Protein AF-A0A9J5Z6A1-F1 (afdb_monomer_lite)

Secondary structure (DSSP, 8-state):
------PPP------------EEEETTEEEEEETTTTEEEEEETTTTEEEEEEE--S----TTS----EEEETTEEEE-

Radius of gyration: 18.21 Å; chains: 1; bounding box: 35×62×35 Å

pLDDT: mean 71.54, std 16.41, range [38.72, 91.31]

InterPro domains:
  IPR052439 F-box/kelch-repeat domain-containing protein [PTHR46122] (11-78)

Structure (mmCIF, N/CA/C/O backbone):
data_AF-A0A9J5Z6A1-F1
#
_entry.id   AF-A0A9J5Z6A1-F1
#
loop_
_atom_site.group_PDB
_atom_site.id
_atom_site.type_symbol
_atom_site.label_atom_id
_atom_site.label_alt_id
_atom_site.label_comp_id
_atom_site.label_asym_id
_atom_site.label_entity_id
_atom_site.label_seq_id
_atom_site.pdbx_PDB_ins_code
_atom_site.Cartn_x
_atom_site.Cartn_y
_atom_site.Cartn_z
_atom_site.occupancy
_atom_site.B_iso_or_equiv
_atom_site.auth_seq_id
_atom_site.auth_comp_id
_atom_site.auth_asym_id
_atom_site.auth_atom_id
_atom_site.pdbx_PDB_model_num
ATOM 1 N N . MET A 1 1 ? 20.863 53.081 -3.565 1.00 38.72 1 MET A N 1
ATOM 2 C CA . MET A 1 1 ? 19.828 52.102 -3.175 1.00 38.72 1 MET A CA 1
ATOM 3 C C . MET A 1 1 ? 19.856 50.981 -4.200 1.00 38.72 1 MET A C 1
ATOM 5 O O . MET A 1 1 ? 19.602 51.264 -5.361 1.00 38.72 1 MET A O 1
ATOM 9 N N . SER A 1 2 ? 20.256 49.767 -3.818 1.00 46.75 2 SER A N 1
ATOM 10 C CA . SER A 1 2 ? 20.343 48.619 -4.738 1.00 46.75 2 SER A CA 1
ATOM 11 C C . SER A 1 2 ? 19.142 47.696 -4.520 1.00 46.75 2 SER A C 1
ATOM 13 O O . SER A 1 2 ? 18.845 47.410 -3.357 1.00 46.75 2 SER A O 1
ATOM 15 N N . PRO A 1 3 ? 18.441 47.221 -5.566 1.00 49.09 3 PRO A N 1
ATOM 16 C CA . PRO A 1 3 ? 17.300 46.349 -5.365 1.00 49.09 3 PRO A CA 1
ATOM 17 C C . PRO A 1 3 ? 17.728 44.903 -5.081 1.00 49.09 3 PRO A C 1
ATOM 19 O O . PRO A 1 3 ? 18.611 44.333 -5.718 1.00 49.09 3 PRO A O 1
ATOM 22 N N . VAL A 1 4 ? 17.055 44.373 -4.063 1.00 47.91 4 VAL A N 1
ATOM 23 C CA . VAL A 1 4 ? 16.823 42.990 -3.626 1.00 47.91 4 VAL A CA 1
ATOM 24 C C . VAL A 1 4 ? 17.207 41.891 -4.632 1.00 47.91 4 VAL A C 1
ATOM 26 O O . VAL A 1 4 ? 16.653 41.794 -5.724 1.00 47.91 4 VAL A O 1
ATOM 29 N N . ARG A 1 5 ? 18.088 40.979 -4.187 1.00 46.03 5 ARG A N 1
ATOM 30 C CA . ARG A 1 5 ? 18.302 39.643 -4.772 1.00 46.03 5 ARG A CA 1
ATOM 31 C C . ARG A 1 5 ? 16.968 38.884 -4.778 1.00 46.03 5 ARG A C 1
ATOM 33 O O . ARG A 1 5 ? 16.583 38.304 -3.764 1.00 46.03 5 ARG A O 1
ATOM 40 N N . GLY A 1 6 ? 16.281 38.862 -5.915 1.00 43.28 6 GLY A N 1
ATOM 41 C CA . GLY A 1 6 ? 15.297 37.823 -6.195 1.00 43.28 6 GLY A CA 1
ATOM 42 C C . GLY A 1 6 ? 16.041 36.494 -6.229 1.00 43.28 6 GLY A C 1
ATOM 43 O O . GLY A 1 6 ? 16.867 36.279 -7.115 1.00 43.28 6 GLY A O 1
ATOM 44 N N . ARG A 1 7 ? 15.832 35.632 -5.228 1.00 46.62 7 ARG A N 1
ATOM 45 C CA . ARG A 1 7 ? 16.296 34.248 -5.323 1.00 46.62 7 ARG A CA 1
ATOM 46 C C . ARG A 1 7 ? 15.580 33.638 -6.523 1.00 46.62 7 ARG A C 1
ATOM 48 O O . ARG A 1 7 ? 14.350 33.624 -6.557 1.00 46.62 7 ARG A O 1
ATOM 55 N N . ALA A 1 8 ? 16.369 33.250 -7.522 1.00 49.12 8 ALA A N 1
ATOM 56 C CA . ALA A 1 8 ? 15.907 32.494 -8.668 1.00 49.12 8 ALA A CA 1
ATOM 57 C C . ALA A 1 8 ? 15.070 31.321 -8.154 1.00 49.12 8 ALA A C 1
ATOM 59 O O . ALA A 1 8 ? 15.440 30.672 -7.174 1.00 49.12 8 ALA A O 1
ATOM 60 N N . ARG A 1 9 ? 13.902 31.146 -8.771 1.00 52.41 9 ARG A N 1
ATOM 61 C CA . ARG A 1 9 ? 13.031 29.997 -8.562 1.00 52.41 9 ARG A CA 1
ATOM 62 C C . ARG A 1 9 ? 13.898 28.756 -8.757 1.00 52.41 9 ARG A C 1
ATOM 64 O O . ARG A 1 9 ? 14.628 28.693 -9.742 1.00 52.41 9 ARG A O 1
ATOM 71 N N . ASP A 1 10 ? 13.871 27.849 -7.787 1.00 48.75 10 ASP A N 1
ATOM 72 C CA . ASP A 1 10 ? 14.447 26.518 -7.939 1.00 48.75 10 ASP A CA 1
ATOM 73 C C . ASP A 1 10 ? 13.735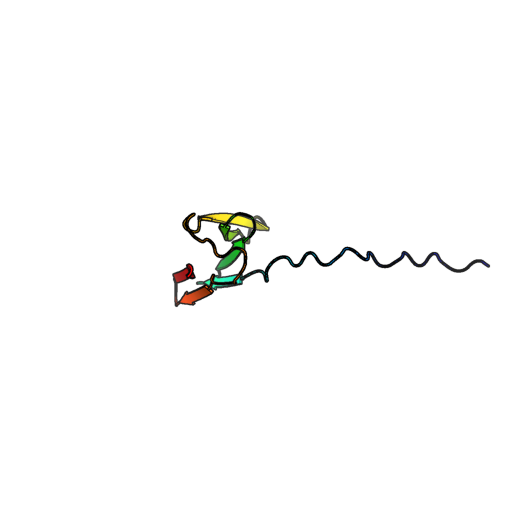 25.851 -9.122 1.00 48.75 10 ASP A C 1
ATOM 75 O O . ASP A 1 10 ? 12.660 25.271 -8.974 1.00 48.75 10 ASP A O 1
ATOM 79 N N . ASP A 1 11 ? 14.319 25.984 -10.312 1.00 55.81 11 ASP A N 1
ATOM 80 C CA . ASP A 1 11 ? 13.995 25.212 -11.508 1.00 55.81 11 ASP A CA 1
ATOM 81 C C . ASP A 1 11 ? 14.554 23.791 -11.326 1.00 55.81 11 ASP A C 1
ATOM 83 O O . ASP A 1 11 ? 15.379 23.303 -12.101 1.00 55.81 11 ASP A O 1
ATOM 87 N N . THR A 1 12 ? 14.139 23.118 -10.251 1.00 54.81 12 THR A N 1
ATOM 88 C CA . THR A 1 12 ? 14.337 21.679 -10.125 1.00 54.81 12 THR A CA 1
ATOM 89 C C . THR A 1 12 ? 13.442 21.053 -11.189 1.00 54.81 12 THR A C 1
ATOM 91 O O . THR A 1 12 ? 12.233 21.311 -11.163 1.00 54.81 12 THR A O 1
ATOM 94 N N . PRO A 1 13 ? 13.972 20.267 -12.145 1.00 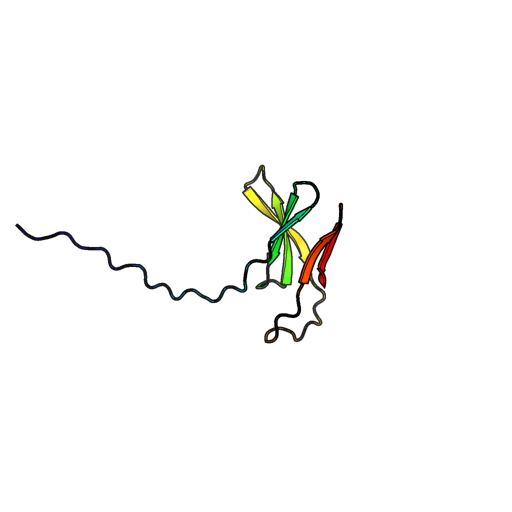45.22 13 PRO A N 1
ATOM 95 C CA . PRO A 1 13 ? 13.111 19.546 -13.062 1.00 45.22 13 PRO A CA 1
ATOM 96 C C . PRO A 1 13 ? 12.154 18.736 -12.197 1.00 45.22 13 PRO A C 1
ATOM 98 O O . PRO A 1 13 ? 12.594 18.027 -11.290 1.00 45.22 13 PRO A O 1
ATOM 101 N N . ALA A 1 14 ? 10.851 18.898 -12.427 1.00 54.44 14 ALA A N 1
ATOM 102 C CA . ALA A 1 14 ? 9.866 17.984 -11.890 1.00 54.44 14 ALA A CA 1
ATOM 103 C C . ALA A 1 14 ? 10.239 16.622 -12.467 1.00 54.44 14 ALA A C 1
ATOM 105 O O . ALA A 1 14 ? 9.873 16.295 -13.597 1.00 54.44 14 ALA A O 1
ATOM 106 N N . THR A 1 15 ? 11.054 15.863 -11.728 1.00 48.09 15 THR A N 1
ATOM 107 C CA . THR A 1 15 ? 11.182 14.432 -11.925 1.00 48.09 15 THR A CA 1
ATOM 108 C C . THR A 1 15 ? 9.747 13.977 -12.070 1.00 48.09 15 THR A C 1
ATOM 110 O O . THR A 1 15 ? 8.915 14.291 -11.214 1.00 48.09 15 THR A O 1
ATOM 113 N N . SER A 1 16 ? 9.426 13.369 -13.209 1.00 53.12 16 SER A N 1
ATOM 114 C CA . SER A 1 16 ? 8.150 12.706 -13.416 1.00 53.12 16 SER A CA 1
ATOM 115 C C . SER A 1 16 ? 8.133 11.515 -12.456 1.00 53.12 16 SER A C 1
ATOM 117 O O . SER A 1 16 ? 8.295 10.367 -12.850 1.00 53.12 16 SER A O 1
ATOM 119 N N . GLU A 1 17 ? 8.074 11.801 -11.154 1.00 54.00 17 GLU A N 1
ATOM 120 C CA . GLU A 1 17 ? 7.744 10.835 -10.138 1.00 54.00 17 GLU A CA 1
ATOM 121 C C . GLU A 1 17 ? 6.358 10.374 -10.545 1.00 54.00 17 GLU A C 1
ATOM 123 O O . GLU A 1 17 ? 5.435 11.186 -10.677 1.00 54.00 17 GLU A O 1
ATOM 128 N N . ALA A 1 18 ? 6.262 9.089 -10.887 1.00 56.25 18 ALA A N 1
ATOM 129 C CA . ALA A 1 18 ? 5.010 8.468 -11.272 1.00 56.25 18 ALA A CA 1
ATOM 130 C C . ALA A 1 18 ? 3.903 8.951 -10.317 1.00 56.25 18 ALA A C 1
ATOM 132 O O . ALA A 1 18 ? 4.167 9.049 -9.109 1.00 56.25 18 ALA A O 1
ATOM 133 N N . PRO A 1 19 ? 2.700 9.287 -10.828 1.00 58.38 19 PRO A N 1
ATOM 134 C CA . PRO A 1 19 ? 1.620 9.812 -10.006 1.00 58.38 19 PRO A CA 1
ATOM 135 C C . PRO A 1 19 ? 1.482 8.962 -8.752 1.00 58.38 19 PRO A C 1
ATOM 137 O O . PRO A 1 19 ? 1.288 7.752 -8.846 1.00 58.38 19 PRO A O 1
ATOM 140 N N . THR A 1 20 ? 1.655 9.568 -7.579 1.00 68.31 20 THR A N 1
ATOM 141 C CA . THR A 1 20 ? 1.646 8.808 -6.334 1.00 68.31 20 THR A CA 1
ATOM 142 C C . THR A 1 20 ? 0.254 8.206 -6.173 1.00 68.31 20 THR A C 1
ATOM 144 O O . THR A 1 20 ? -0.707 8.934 -5.918 1.00 68.31 20 THR A O 1
ATOM 147 N N . LEU A 1 21 ? 0.109 6.892 -6.364 1.00 78.44 21 LEU A N 1
ATOM 148 C CA . LEU A 1 21 ? -1.180 6.242 -6.160 1.00 78.44 21 LEU A CA 1
ATOM 149 C C . LEU A 1 21 ? -1.420 6.130 -4.665 1.00 78.44 21 LEU A C 1
ATOM 151 O O . LEU A 1 21 ? -0.685 5.459 -3.937 1.00 78.44 21 LEU A O 1
ATOM 155 N N . VAL A 1 22 ? -2.462 6.821 -4.222 1.00 86.00 22 VAL A N 1
ATOM 156 C CA . VAL A 1 22 ? -2.860 6.890 -2.825 1.00 86.00 22 VAL A CA 1
ATOM 157 C C . VAL A 1 22 ? -4.318 6.479 -2.714 1.00 86.00 22 VAL A C 1
ATOM 159 O O . VAL A 1 22 ? -5.158 6.893 -3.512 1.00 86.00 22 VAL A O 1
ATOM 162 N N . THR A 1 23 ? -4.639 5.669 -1.710 1.00 87.81 23 THR A N 1
ATOM 163 C CA . THR A 1 23 ? -6.027 5.337 -1.398 1.00 87.81 23 THR A CA 1
ATOM 164 C C . THR A 1 23 ? -6.245 5.212 0.099 1.00 87.81 23 THR A C 1
ATOM 166 O O . THR A 1 23 ? -5.306 4.993 0.865 1.00 87.81 23 THR A O 1
ATOM 169 N N . VAL A 1 24 ? -7.496 5.372 0.514 1.00 89.06 24 VAL A N 1
ATOM 170 C CA . VAL A 1 24 ? -7.901 5.253 1.911 1.00 89.06 24 VAL A CA 1
ATOM 171 C C . VAL A 1 24 ? -8.773 4.015 2.051 1.00 89.06 24 VAL A C 1
ATOM 173 O O . VAL A 1 24 ? -9.816 3.919 1.410 1.00 89.06 24 VAL A O 1
ATOM 176 N N . VAL A 1 25 ? -8.355 3.083 2.904 1.00 86.94 25 VAL A N 1
ATOM 177 C CA . VAL A 1 25 ? -9.124 1.884 3.263 1.00 86.94 25 VAL A CA 1
ATOM 178 C C . VAL A 1 25 ? -9.304 1.899 4.771 1.00 86.94 25 VAL A C 1
ATOM 180 O O . VAL A 1 25 ? -8.316 1.979 5.491 1.00 86.94 25 VAL A O 1
ATOM 183 N N . ASN A 1 26 ? -10.545 1.861 5.263 1.00 88.19 26 ASN A N 1
ATOM 184 C CA . ASN A 1 26 ? -10.841 1.890 6.704 1.00 88.19 26 ASN A CA 1
ATOM 185 C C . ASN A 1 26 ? -10.060 2.969 7.485 1.00 88.19 26 ASN A C 1
ATOM 187 O O . ASN A 1 26 ? -9.460 2.698 8.519 1.00 88.19 26 ASN A O 1
ATOM 191 N N . ASN A 1 27 ? -10.068 4.213 6.988 1.00 88.81 27 ASN A N 1
ATOM 192 C CA . ASN A 1 27 ? -9.357 5.358 7.580 1.00 88.81 27 ASN A CA 1
ATOM 193 C C . ASN A 1 27 ? -7.817 5.249 7.572 1.00 88.81 27 ASN A C 1
ATOM 195 O O . ASN A 1 27 ? -7.143 6.175 8.023 1.00 88.81 27 ASN A O 1
ATOM 199 N N . ASP A 1 28 ? -7.249 4.183 7.021 1.00 90.25 28 ASP A N 1
ATOM 200 C CA . ASP A 1 28 ? -5.817 4.025 6.821 1.00 90.25 28 ASP A CA 1
ATOM 201 C C . ASP A 1 28 ? -5.420 4.477 5.418 1.00 90.25 28 ASP A C 1
ATOM 203 O O . ASP A 1 28 ? -6.088 4.169 4.431 1.00 90.25 28 ASP A O 1
ATOM 207 N N . LEU A 1 29 ? -4.325 5.231 5.337 1.00 90.50 29 LEU A N 1
ATOM 208 C CA . LEU A 1 29 ? -3.795 5.753 4.085 1.00 90.50 29 LEU A CA 1
ATOM 209 C C . LEU A 1 29 ? -2.750 4.782 3.540 1.00 90.50 29 LEU A C 1
ATOM 211 O O . LEU A 1 29 ? -1.743 4.519 4.199 1.00 90.50 29 LEU A O 1
ATOM 215 N N . TYR A 1 30 ? -2.979 4.292 2.329 1.00 89.25 30 TYR A N 1
ATOM 216 C CA . TYR A 1 30 ? -2.074 3.403 1.617 1.00 89.25 30 TYR A CA 1
ATOM 217 C C . TYR A 1 30 ? -1.479 4.118 0.413 1.00 89.25 30 TYR A C 1
ATOM 219 O O . TYR A 1 30 ? -2.173 4.855 -0.289 1.00 89.25 30 TYR A O 1
ATOM 227 N N . VAL A 1 31 ? -0.191 3.891 0.186 1.00 87.75 31 VAL A N 1
ATOM 228 C CA . VAL A 1 31 ? 0.613 4.525 -0.855 1.00 87.75 31 VAL A CA 1
ATOM 229 C C . VAL A 1 31 ? 1.345 3.436 -1.624 1.00 87.75 31 VAL A C 1
ATOM 231 O O . VAL A 1 31 ? 2.042 2.624 -1.016 1.00 87.75 31 VAL A O 1
ATOM 234 N N . ALA A 1 32 ? 1.210 3.422 -2.945 1.00 84.19 32 ALA A N 1
ATOM 235 C CA . ALA A 1 32 ? 2.073 2.614 -3.797 1.00 84.19 32 ALA A CA 1
ATOM 236 C C . ALA A 1 32 ? 3.388 3.368 -4.046 1.00 84.19 32 ALA A C 1
ATOM 238 O O . ALA A 1 32 ? 3.386 4.500 -4.532 1.00 84.19 32 ALA A O 1
ATOM 239 N N . ASP A 1 33 ? 4.508 2.746 -3.687 1.00 78.25 33 ASP A N 1
ATOM 240 C CA . ASP A 1 33 ? 5.852 3.222 -3.987 1.00 78.25 33 ASP A CA 1
ATOM 241 C C . ASP A 1 33 ? 6.366 2.513 -5.242 1.00 78.25 33 ASP A C 1
ATOM 243 O O . ASP A 1 33 ? 6.741 1.338 -5.218 1.00 78.25 33 ASP A O 1
ATOM 247 N N . TYR A 1 34 ? 6.367 3.247 -6.350 1.00 72.88 34 TYR A N 1
ATOM 248 C CA . TYR A 1 34 ? 6.794 2.748 -7.652 1.00 72.88 34 TYR A CA 1
ATOM 249 C C . TYR A 1 34 ? 8.300 2.537 -7.772 1.00 72.88 34 TYR A C 1
ATOM 251 O O . TYR A 1 34 ? 8.720 1.690 -8.555 1.00 72.88 34 TYR A O 1
ATOM 259 N N . ALA A 1 35 ? 9.112 3.277 -7.011 1.00 72.25 35 ALA A N 1
ATOM 260 C CA . ALA A 1 35 ? 10.566 3.154 -7.080 1.00 72.25 35 ALA A CA 1
ATOM 261 C C . ALA A 1 35 ? 11.038 1.819 -6.492 1.00 72.25 35 ALA A C 1
ATOM 263 O O . ALA A 1 35 ? 12.008 1.235 -6.969 1.00 72.25 35 ALA A O 1
ATOM 264 N N . TYR A 1 36 ? 10.322 1.329 -5.479 1.00 73.06 36 TYR A N 1
ATOM 265 C CA . TYR A 1 36 ? 10.652 0.087 -4.781 1.00 73.06 36 TYR A CA 1
ATOM 266 C C . TYR A 1 36 ? 9.677 -1.054 -5.068 1.00 73.06 36 TYR A C 1
ATOM 268 O O . TYR A 1 36 ? 9.911 -2.172 -4.613 1.00 73.06 36 TYR A O 1
ATOM 276 N N . VAL A 1 37 ? 8.612 -0.795 -5.837 1.00 76.50 37 VAL A N 1
ATOM 277 C CA . VAL A 1 37 ? 7.590 -1.793 -6.176 1.00 76.50 37 VAL A CA 1
ATOM 278 C C . VAL A 1 37 ? 6.935 -2.320 -4.880 1.00 76.50 37 VAL A C 1
ATOM 280 O O . VAL A 1 37 ? 6.756 -3.519 -4.666 1.00 76.50 37 VAL A O 1
ATOM 283 N N . GLU A 1 38 ? 6.577 -1.395 -3.980 1.00 83.69 38 GLU A N 1
ATOM 284 C CA . GLU A 1 38 ? 6.039 -1.700 -2.646 1.00 83.69 38 GLU A CA 1
ATOM 285 C C . GLU A 1 38 ? 4.705 -1.001 -2.373 1.00 83.69 38 GLU A C 1
ATOM 287 O O . GLU A 1 38 ? 4.437 0.097 -2.854 1.00 83.69 38 GLU A O 1
ATOM 292 N N . VAL A 1 39 ? 3.887 -1.606 -1.515 1.00 86.75 39 VAL A N 1
ATOM 293 C CA . VAL A 1 39 ? 2.759 -0.935 -0.870 1.00 86.75 39 VAL A CA 1
ATOM 294 C C . VAL A 1 39 ? 3.197 -0.510 0.520 1.00 86.75 39 VAL A C 1
ATOM 296 O O . VAL A 1 39 ? 3.701 -1.323 1.300 1.00 86.75 39 VAL A O 1
ATOM 299 N N . ARG A 1 40 ? 2.954 0.755 0.854 1.00 89.31 40 ARG A N 1
ATOM 300 C CA . ARG A 1 40 ? 3.193 1.300 2.185 1.00 89.31 40 ARG A CA 1
ATOM 301 C C . ARG A 1 40 ? 1.907 1.774 2.838 1.00 89.31 40 ARG A C 1
ATOM 303 O O . ARG A 1 40 ? 1.067 2.393 2.190 1.00 89.31 40 ARG A O 1
ATOM 310 N N . LYS A 1 41 ? 1.774 1.530 4.137 1.00 90.62 41 LYS A N 1
ATOM 311 C CA . LYS A 1 41 ? 0.752 2.129 4.994 1.00 90.62 41 LYS A CA 1
ATOM 312 C C . LYS A 1 41 ? 1.349 3.332 5.709 1.00 90.62 41 LYS A C 1
ATOM 314 O O . LYS A 1 41 ? 2.486 3.290 6.169 1.00 90.62 41 LYS A O 1
ATOM 319 N N . TYR A 1 42 ? 0.591 4.413 5.802 1.00 90.62 42 TYR A N 1
ATOM 320 C CA . TYR A 1 42 ? 0.995 5.572 6.583 1.00 90.62 42 TYR A CA 1
ATOM 321 C C . TYR A 1 42 ? 0.621 5.382 8.055 1.00 90.62 42 TYR A C 1
ATOM 323 O O . TYR A 1 42 ? -0.557 5.258 8.398 1.00 90.62 42 TYR A O 1
ATOM 331 N N . ASP A 1 43 ? 1.625 5.422 8.921 1.00 88.50 43 ASP A N 1
ATOM 332 C CA . ASP A 1 43 ? 1.448 5.517 10.361 1.00 88.50 43 ASP A CA 1
ATOM 333 C C . ASP A 1 43 ? 1.214 6.984 10.745 1.00 88.50 43 ASP A C 1
ATOM 335 O O . ASP A 1 43 ? 2.100 7.838 10.648 1.00 88.50 43 ASP A O 1
ATOM 339 N N . LYS A 1 44 ? -0.004 7.282 11.204 1.00 88.31 44 LYS A N 1
ATOM 340 C CA . LYS A 1 44 ? -0.408 8.635 11.605 1.00 88.31 44 LYS A CA 1
ATOM 341 C C . LYS A 1 44 ? 0.287 9.120 12.878 1.00 88.31 44 LYS A C 1
ATOM 343 O O . LYS A 1 44 ? 0.445 10.329 13.030 1.00 88.31 44 LYS A O 1
ATOM 348 N N . GLN A 1 45 ? 0.667 8.215 13.781 1.00 91.31 45 GLN A N 1
ATOM 349 C CA . GLN A 1 45 ? 1.320 8.563 15.043 1.00 91.31 45 GLN A CA 1
ATOM 350 C C . GLN A 1 45 ? 2.777 8.941 14.795 1.00 91.31 45 GLN A C 1
ATOM 352 O O . GLN A 1 45 ? 3.219 10.015 15.201 1.00 91.31 45 GLN A O 1
ATOM 357 N N . ASN A 1 46 ? 3.490 8.092 14.056 1.00 90.06 46 ASN A N 1
ATOM 358 C CA . ASN A 1 46 ? 4.915 8.275 13.785 1.00 90.06 46 ASN A CA 1
ATOM 359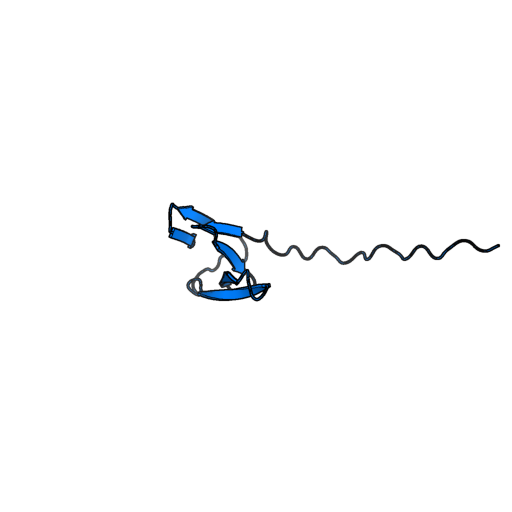 C C . ASN A 1 46 ? 5.194 9.147 12.551 1.00 90.06 46 ASN A C 1
ATOM 361 O O . ASN A 1 46 ? 6.345 9.490 12.286 1.00 90.06 46 ASN A O 1
ATOM 365 N N . LYS A 1 47 ? 4.151 9.520 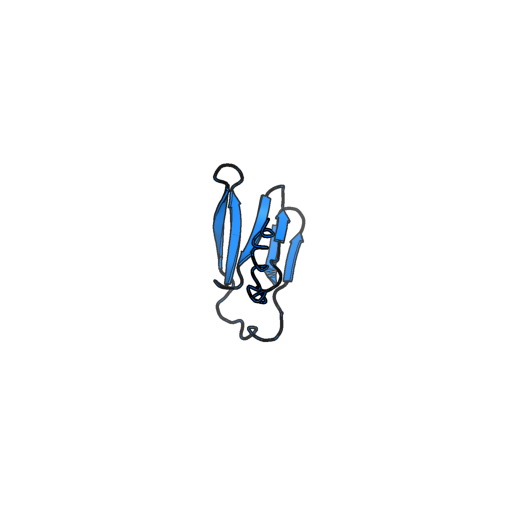11.793 1.00 86.75 47 LYS A N 1
ATOM 366 C CA . LYS A 1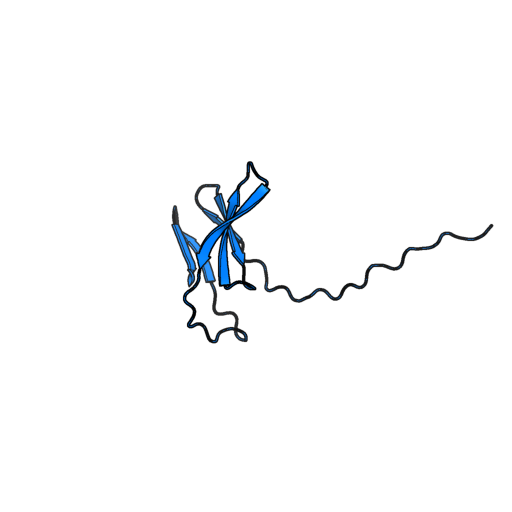 47 ? 4.244 10.231 10.503 1.00 86.75 47 LYS A CA 1
ATOM 367 C C . LYS A 1 47 ? 5.183 9.533 9.516 1.00 86.75 47 LYS A C 1
ATOM 369 O O . LYS A 1 47 ? 5.858 10.173 8.710 1.00 86.75 47 LYS A O 1
ATOM 374 N N . ALA A 1 48 ? 5.225 8.210 9.602 1.00 85.00 48 ALA A N 1
ATOM 375 C CA . ALA A 1 48 ? 6.116 7.355 8.842 1.00 85.00 48 ALA A CA 1
ATOM 376 C C . ALA A 1 48 ? 5.319 6.507 7.850 1.00 85.00 48 ALA A C 1
ATOM 378 O O . ALA A 1 48 ? 4.099 6.375 7.945 1.00 85.00 48 ALA A O 1
ATOM 379 N N . ARG A 1 49 ? 6.016 5.937 6.869 1.00 84.06 49 ARG A N 1
ATOM 380 C CA . ARG A 1 49 ? 5.449 4.978 5.921 1.00 84.06 49 ARG A CA 1
ATOM 381 C C . ARG A 1 49 ? 6.067 3.620 6.211 1.00 84.06 49 ARG A C 1
ATOM 383 O O . ARG A 1 49 ? 7.286 3.498 6.181 1.00 84.06 49 ARG A O 1
ATOM 390 N N . GLU A 1 50 ? 5.234 2.628 6.469 1.00 88.50 50 GLU A N 1
ATOM 391 C CA . GLU A 1 50 ? 5.649 1.254 6.731 1.00 88.50 50 GLU A CA 1
ATOM 392 C C . GLU A 1 50 ? 5.318 0.379 5.523 1.00 88.50 50 GLU A C 1
ATOM 394 O O . GLU A 1 50 ? 4.204 0.445 5.002 1.00 88.50 50 GLU A O 1
ATOM 399 N N . THR A 1 51 ? 6.268 -0.432 5.059 1.00 89.12 51 THR A N 1
ATOM 400 C CA . THR A 1 51 ? 6.034 -1.375 3.959 1.00 89.12 51 THR A CA 1
ATOM 401 C C . THR A 1 51 ? 5.192 -2.547 4.447 1.00 89.12 51 THR A C 1
ATOM 403 O O . THR A 1 51 ? 5.593 -3.280 5.343 1.00 89.12 51 THR A O 1
ATOM 406 N N . ILE A 1 52 ? 4.032 -2.743 3.821 1.00 88.56 52 ILE A N 1
ATOM 407 C CA . ILE A 1 52 ? 3.088 -3.818 4.163 1.00 88.56 52 ILE A CA 1
ATOM 408 C C . ILE A 1 52 ? 3.087 -4.953 3.136 1.00 88.56 52 ILE A C 1
ATOM 410 O O . ILE A 1 52 ? 2.503 -6.007 3.372 1.00 88.56 52 ILE A O 1
ATOM 414 N N . GLY A 1 53 ? 3.714 -4.738 1.980 1.00 84.69 53 GLY A N 1
ATOM 415 C CA . GLY A 1 53 ? 3.794 -5.732 0.922 1.00 84.69 53 GLY A CA 1
ATOM 416 C C . GLY A 1 53 ? 4.617 -5.246 -0.261 1.00 84.69 53 GLY A C 1
ATOM 417 O O . GLY A 1 53 ? 4.832 -4.047 -0.437 1.00 84.69 53 GLY A O 1
ATOM 418 N N . ARG A 1 54 ? 5.068 -6.194 -1.080 1.00 79.94 54 ARG A N 1
ATOM 419 C CA . ARG A 1 54 ? 5.732 -5.939 -2.363 1.00 79.94 54 ARG A CA 1
ATOM 420 C C . ARG A 1 54 ? 4.852 -6.424 -3.499 1.00 79.94 54 ARG A C 1
ATOM 422 O O . ARG A 1 54 ? 4.158 -7.430 -3.336 1.00 79.94 54 ARG A O 1
ATOM 429 N N . PHE A 1 55 ? 4.887 -5.740 -4.637 1.00 73.88 55 PHE A N 1
ATOM 430 C CA . PHE A 1 55 ? 4.254 -6.280 -5.836 1.00 73.88 55 PHE A CA 1
ATOM 431 C C . PHE A 1 55 ? 5.097 -7.448 -6.373 1.00 73.88 55 PHE A C 1
ATOM 433 O O . PHE A 1 55 ? 6.313 -7.483 -6.160 1.00 73.88 55 PHE A O 1
ATOM 440 N N . PRO A 1 56 ? 4.475 -8.444 -7.026 1.00 67.25 56 PRO A N 1
ATOM 441 C CA . PRO A 1 56 ? 5.212 -9.544 -7.630 1.00 67.25 56 PRO A CA 1
ATOM 442 C C . PRO A 1 56 ? 6.225 -9.017 -8.656 1.00 67.25 56 PRO A C 1
ATOM 444 O O . PRO A 1 56 ? 5.890 -8.226 -9.528 1.00 67.25 56 PRO A O 1
ATOM 447 N N . GLU A 1 57 ? 7.459 -9.517 -8.582 1.00 60.59 57 GLU A N 1
ATOM 448 C CA . GLU A 1 57 ? 8.650 -9.081 -9.338 1.00 60.59 57 GLU A CA 1
ATOM 449 C C . GLU A 1 57 ? 8.526 -9.209 -10.878 1.00 60.59 57 GLU A C 1
ATOM 451 O O . GLU A 1 57 ? 9.419 -8.828 -11.628 1.00 60.59 57 GLU A O 1
ATOM 456 N N . ARG A 1 58 ? 7.405 -9.739 -11.386 1.00 55.03 58 ARG A N 1
ATOM 457 C CA . ARG A 1 58 ? 7.186 -10.104 -12.796 1.00 55.03 58 ARG A CA 1
ATOM 458 C C . ARG A 1 58 ? 6.354 -9.105 -13.592 1.00 55.03 58 ARG A C 1
ATOM 460 O O . ARG A 1 58 ? 5.564 -9.495 -14.448 1.00 55.03 58 ARG A O 1
ATOM 467 N N . THR A 1 59 ? 6.545 -7.821 -13.358 1.00 52.38 59 THR A N 1
ATOM 468 C CA . THR A 1 59 ? 5.897 -6.786 -14.161 1.00 52.38 59 THR A CA 1
ATOM 469 C C . THR A 1 59 ? 6.940 -6.050 -14.987 1.00 52.38 59 THR A C 1
ATOM 471 O O . THR A 1 59 ? 7.536 -5.078 -14.538 1.00 52.38 59 THR A O 1
ATOM 474 N N . THR A 1 60 ? 7.115 -6.483 -16.238 1.00 50.72 60 THR A N 1
ATOM 475 C CA . THR A 1 60 ? 7.796 -5.759 -17.330 1.00 50.72 60 THR A CA 1
ATOM 476 C C . THR A 1 60 ? 7.075 -4.452 -17.719 1.00 50.72 60 THR A C 1
ATOM 478 O O . THR A 1 60 ? 7.100 -4.051 -18.873 1.00 50.72 60 THR A O 1
ATOM 481 N N . PHE A 1 61 ? 6.407 -3.780 -16.777 1.00 53.62 61 PHE A N 1
ATOM 482 C CA . PHE A 1 61 ? 5.533 -2.623 -17.004 1.00 53.62 61 PHE A CA 1
ATOM 483 C C . PHE A 1 61 ? 6.200 -1.297 -16.630 1.00 53.62 61 PHE A C 1
ATOM 485 O O . PHE A 1 61 ? 5.532 -0.332 -16.268 1.00 53.62 61 PHE A O 1
ATOM 492 N N . MET A 1 62 ? 7.529 -1.219 -16.723 1.00 53.44 62 MET A N 1
ATOM 493 C CA . MET A 1 62 ? 8.233 0.042 -16.469 1.00 53.44 62 MET A CA 1
ATOM 494 C C . MET A 1 62 ? 8.026 1.087 -17.581 1.00 53.44 62 MET A C 1
ATOM 496 O O . MET A 1 62 ? 8.509 2.206 -17.449 1.00 53.44 62 MET A O 1
ATOM 500 N N . ASN A 1 63 ? 7.271 0.775 -18.640 1.00 50.47 63 ASN A N 1
ATOM 501 C CA . ASN A 1 63 ? 6.976 1.713 -19.722 1.00 50.47 63 ASN A CA 1
ATOM 502 C C . ASN A 1 63 ? 5.519 1.743 -20.231 1.00 50.47 63 ASN A C 1
ATOM 504 O O . ASN A 1 63 ? 5.290 2.405 -21.231 1.00 50.47 63 ASN A O 1
ATOM 508 N N . ASP A 1 64 ? 4.544 1.139 -19.536 1.00 49.97 64 ASP A N 1
ATOM 509 C CA . ASP A 1 64 ? 3.100 1.317 -19.811 1.00 49.97 64 ASP A CA 1
ATOM 510 C C . ASP A 1 64 ? 2.283 1.057 -18.527 1.00 49.97 64 ASP A C 1
ATOM 512 O O . ASP A 1 64 ? 2.088 -0.092 -18.145 1.00 49.97 64 ASP A O 1
ATOM 516 N N . TRP A 1 65 ? 1.855 2.119 -17.825 1.00 63.12 65 TRP A N 1
ATOM 517 C CA . TRP A 1 65 ? 1.308 2.160 -16.448 1.00 63.12 65 TRP A CA 1
ATOM 518 C C . TRP A 1 65 ? 0.143 1.191 -16.122 1.00 63.12 65 TRP A C 1
ATOM 520 O O . TRP A 1 65 ? -0.997 1.602 -15.913 1.00 63.12 65 TRP A O 1
ATOM 530 N N . GLY A 1 66 ? 0.447 -0.102 -16.003 1.00 58.03 66 GLY A N 1
ATOM 531 C CA . GLY A 1 66 ? -0.497 -1.190 -15.727 1.00 58.03 66 GLY A CA 1
ATOM 532 C C . GLY A 1 66 ? -0.809 -1.459 -14.252 1.00 58.03 66 GLY A C 1
ATOM 533 O O . GLY A 1 66 ? -1.457 -2.461 -13.979 1.00 58.03 66 GLY A O 1
ATOM 534 N N . LEU A 1 67 ? -0.372 -0.607 -13.312 1.00 71.38 67 LEU A N 1
ATOM 535 C CA . LEU A 1 67 ? -0.674 -0.778 -11.885 1.00 71.38 67 LEU A CA 1
ATOM 536 C C . LEU A 1 67 ? -1.953 -0.016 -11.512 1.00 71.38 67 LEU A C 1
ATOM 538 O O . LEU A 1 67 ? -1.979 1.214 -11.590 1.00 71.38 67 LEU A O 1
ATOM 542 N N . SER A 1 68 ? -2.994 -0.716 -11.061 1.00 72.69 68 SER A N 1
ATOM 543 C CA . SER A 1 68 ? -4.217 -0.087 -10.541 1.00 72.69 68 SER A CA 1
ATOM 544 C C . SER A 1 68 ? -4.345 -0.286 -9.038 1.00 72.69 68 SER A C 1
ATOM 546 O O . SER A 1 68 ? -4.163 -1.384 -8.521 1.00 72.69 68 SER A O 1
ATOM 548 N N . PHE A 1 69 ? -4.718 0.778 -8.330 1.00 77.69 69 PHE A N 1
ATOM 549 C CA . PHE A 1 69 ? -4.799 0.804 -6.872 1.00 77.69 69 PHE A CA 1
ATOM 550 C C . PHE A 1 69 ? -6.194 1.245 -6.444 1.00 77.69 69 PHE A C 1
ATOM 552 O O . PHE A 1 69 ? -6.617 2.364 -6.745 1.00 77.69 69 PHE A O 1
ATOM 559 N N . ARG A 1 70 ? -6.946 0.366 -5.774 1.00 82.75 70 ARG A N 1
ATOM 560 C CA . ARG A 1 70 ? -8.347 0.643 -5.440 1.00 82.75 70 ARG A CA 1
ATOM 561 C C . ARG A 1 70 ? -8.731 0.136 -4.057 1.00 82.75 70 ARG A C 1
ATOM 563 O O . ARG A 1 70 ? -8.538 -1.031 -3.729 1.00 82.75 70 ARG A O 1
ATOM 570 N N . ALA A 1 71 ? -9.387 1.002 -3.290 1.00 85.88 71 ALA A N 1
ATOM 571 C CA . ALA A 1 71 ? -10.128 0.613 -2.098 1.00 85.88 71 ALA A CA 1
ATOM 572 C C . ALA A 1 71 ? -11.417 -0.147 -2.473 1.00 85.88 71 ALA A C 1
ATOM 574 O O . ALA A 1 71 ? -12.229 0.332 -3.270 1.00 85.88 71 ALA A O 1
ATOM 575 N N . CYS A 1 72 ? -11.617 -1.323 -1.881 1.00 85.38 72 CYS A N 1
ATOM 576 C CA . CYS A 1 72 ? -12.803 -2.159 -2.039 1.00 85.38 72 CYS A CA 1
ATOM 577 C C . CYS A 1 72 ? -13.314 -2.591 -0.659 1.00 85.38 72 CYS A C 1
ATOM 579 O O . CYS A 1 72 ? -12.940 -3.644 -0.143 1.00 85.38 72 CYS A O 1
ATOM 581 N N . GLY A 1 73 ? -14.163 -1.757 -0.053 1.00 85.88 73 GLY A N 1
A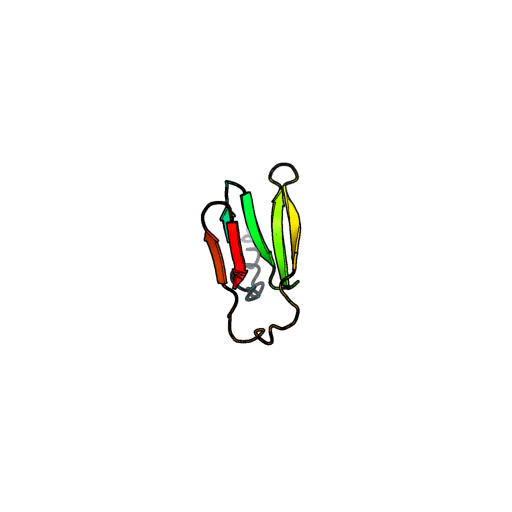TOM 582 C CA . GLY A 1 73 ? -14.629 -1.965 1.318 1.00 85.88 73 GLY A CA 1
ATOM 583 C C . GLY A 1 73 ? -13.478 -1.835 2.314 1.00 85.88 73 GLY A C 1
ATOM 584 O O . GLY A 1 73 ? -12.840 -0.788 2.396 1.00 85.88 73 GLY A O 1
ATOM 585 N N . ASP A 1 74 ? -13.206 -2.913 3.041 1.00 85.56 74 ASP A N 1
ATOM 586 C CA . ASP A 1 74 ? -12.117 -3.055 4.011 1.00 85.56 74 ASP A CA 1
ATOM 587 C C . ASP A 1 74 ? -10.811 -3.577 3.390 1.00 85.56 74 ASP A C 1
ATOM 589 O O . ASP A 1 74 ? -9.829 -3.802 4.098 1.00 85.56 74 ASP A O 1
ATOM 593 N N . ARG A 1 75 ? -10.780 -3.764 2.065 1.00 81.62 75 ARG A N 1
ATOM 594 C CA . ARG A 1 75 ? -9.638 -4.332 1.346 1.00 81.62 75 ARG A CA 1
ATOM 595 C C . ARG A 1 75 ? -9.012 -3.326 0.400 1.00 81.62 75 ARG A C 1
ATOM 597 O O . ARG A 1 75 ? -9.691 -2.523 -0.238 1.00 81.62 75 ARG A O 1
ATOM 604 N N . LEU A 1 76 ? -7.701 -3.441 0.262 1.00 82.56 76 LEU A N 1
ATOM 605 C CA . LEU A 1 76 ? -6.938 -2.814 -0.800 1.00 82.56 76 LEU A CA 1
ATOM 606 C C . LEU A 1 76 ? -6.747 -3.833 -1.924 1.00 82.56 76 LEU A C 1
ATOM 608 O O . LEU A 1 76 ? -6.213 -4.914 -1.680 1.00 82.56 76 LEU A O 1
ATOM 612 N N . ILE A 1 77 ? -7.177 -3.495 -3.137 1.00 81.75 77 ILE A N 1
ATOM 613 C CA . ILE A 1 77 ? -6.928 -4.310 -4.324 1.00 81.75 77 ILE A CA 1
ATOM 614 C C . ILE A 1 77 ? -5.872 -3.615 -5.171 1.00 81.75 77 ILE A C 1
ATOM 616 O O . ILE A 1 77 ? -5.976 -2.417 -5.453 1.00 81.75 77 ILE A O 1
ATOM 620 N N . VAL A 1 78 ? -4.872 -4.396 -5.564 1.00 75.75 78 VAL A N 1
ATOM 621 C CA . VAL A 1 78 ? -3.802 -3.972 -6.453 1.00 75.75 78 VAL A CA 1
ATOM 622 C C . VAL A 1 78 ? -3.805 -4.893 -7.665 1.00 75.75 78 VAL A C 1
ATOM 624 O O . VAL A 1 78 ? -3.797 -6.113 -7.497 1.00 75.75 78 VAL A O 1
ATOM 627 N N . PHE A 1 79 ? -3.862 -4.297 -8.851 1.00 70.94 79 PHE A N 1
ATOM 628 C CA . PHE A 1 79 ? -3.765 -4.972 -10.143 1.00 70.94 79 PHE A CA 1
ATOM 629 C C . PHE A 1 79 ? -2.467 -4.578 -10.820 1.00 70.94 79 PHE A C 1
ATOM 631 O O . PHE A 1 79 ? -2.129 -3.380 -10.680 1.00 70.94 79 PHE A O 1
#

Foldseek 3Di:
DDDDDPDPDPVPPPPPLPPWDWDAAPNWIWTQRPVQQFIWIQDPVVRDTHTPGHDPPPDPCPPPPPWDWDHDHNDIDID

Organism: Solanum commersonii (NCBI:txid4109)

Sequence (79 aa):
MSPVRGRARDDTPATSEAPTLVTVVNNDLYVADYAYVEVRKYDKQNKARETIGRFPERTTFMNDWGLSFRACGDRLIVF